Protein AF-A0A960R9G8-F1 (afdb_monomer)

Radius of gyration: 26.68 Å; Cα contacts (8 Å, |Δi|>4): 76; chains: 1; bounding box: 67×28×66 Å

Secondary structure (DSSP, 8-state):
-HHHHHHHHHHHHHHHHTT-------PPPEEEEEE----SSSS-TT---HHHHHHHHHHHHTTSTTEEEEEE-SSS-S-GGGGTTPPP-

Mean predicted aligned error: 12.59 Å

Structure (mmCIF, N/CA/C/O backbone):
data_AF-A0A960R9G8-F1
#
_entry.id   AF-A0A960R9G8-F1
#
loop_
_atom_site.group_PDB
_atom_site.id
_atom_site.type_symbol
_atom_site.label_atom_id
_atom_site.label_alt_id
_atom_site.label_comp_id
_atom_site.label_asym_id
_atom_site.label_entity_id
_atom_site.label_seq_id
_atom_site.pdbx_PDB_ins_code
_atom_site.Cartn_x
_atom_site.Cartn_y
_atom_site.Cartn_z
_atom_site.occupancy
_atom_site.B_iso_or_equiv
_atom_site.auth_seq_id
_atom_site.auth_comp_id
_atom_site.auth_asym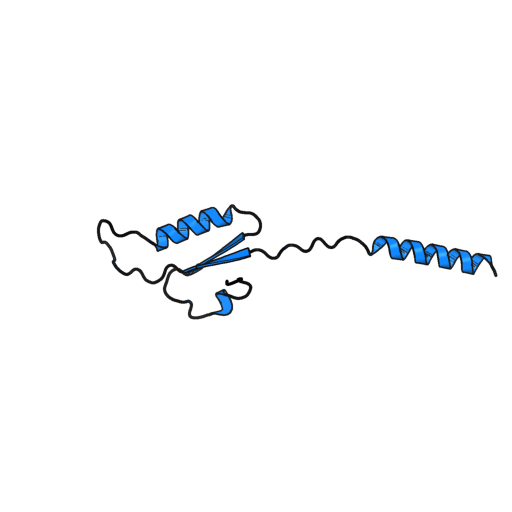_id
_atom_site.auth_atom_id
_atom_site.pdbx_PDB_model_num
ATOM 1 N N . MET A 1 1 ? -45.083 -15.412 50.599 1.00 52.41 1 MET A N 1
ATOM 2 C CA . MET A 1 1 ? -44.989 -15.381 49.117 1.00 52.41 1 MET A CA 1
ATOM 3 C C . MET A 1 1 ? -44.563 -14.024 48.527 1.00 52.41 1 MET A C 1
ATOM 5 O O . MET A 1 1 ? -44.094 -14.012 47.402 1.00 52.41 1 MET A O 1
ATOM 9 N N . ILE A 1 2 ? -44.624 -12.897 49.258 1.00 55.53 2 ILE A N 1
ATOM 10 C CA . ILE A 1 2 ? -44.249 -11.553 48.744 1.00 55.53 2 ILE A CA 1
ATOM 11 C C . ILE A 1 2 ? -42.718 -11.295 48.731 1.00 55.53 2 ILE A C 1
ATOM 13 O O . ILE A 1 2 ? -42.229 -10.494 47.939 1.00 55.53 2 ILE A O 1
ATOM 17 N N . SER A 1 3 ? -41.944 -12.001 49.568 1.00 57.69 3 SER A N 1
ATOM 18 C CA . SER A 1 3 ? -40.482 -11.813 49.697 1.00 57.69 3 SER A CA 1
ATOM 19 C C . SER A 1 3 ? -39.681 -12.377 48.508 1.00 57.69 3 SER A C 1
ATOM 21 O O . SER A 1 3 ? -38.703 -11.779 48.069 1.00 57.69 3 SER A O 1
ATOM 23 N N . PHE A 1 4 ? -40.149 -13.480 47.912 1.00 56.03 4 PHE A N 1
ATOM 24 C CA . PHE A 1 4 ? -39.466 -14.150 46.798 1.00 56.03 4 PHE A CA 1
ATOM 25 C C . PHE A 1 4 ? -39.516 -13.325 45.499 1.00 56.03 4 PHE A C 1
ATOM 27 O O . PHE A 1 4 ? -38.527 -13.224 44.781 1.00 56.03 4 PHE A O 1
ATOM 34 N N . VAL A 1 5 ? -40.641 -12.643 45.251 1.00 56.75 5 VAL A N 1
ATOM 35 C CA . VAL A 1 5 ? -40.838 -11.770 44.079 1.00 56.75 5 VAL A CA 1
ATOM 36 C C . VAL A 1 5 ? -39.955 -10.516 44.153 1.00 56.75 5 VAL A C 1
ATOM 38 O O . VAL A 1 5 ? -39.425 -10.065 43.142 1.00 56.75 5 VAL A O 1
ATOM 41 N N . ARG A 1 6 ? -39.729 -9.977 45.360 1.00 56.03 6 ARG A N 1
ATOM 42 C CA . ARG A 1 6 ? -38.829 -8.831 45.581 1.00 56.03 6 ARG A CA 1
ATOM 43 C C . ARG A 1 6 ? -37.356 -9.204 45.407 1.00 56.03 6 ARG A C 1
ATOM 45 O O . ARG A 1 6 ? -36.598 -8.410 44.860 1.00 56.03 6 ARG A O 1
ATOM 52 N N . PHE A 1 7 ? -36.967 -10.409 45.822 1.00 56.44 7 PHE A N 1
ATOM 53 C CA . PHE A 1 7 ? -35.594 -10.895 45.679 1.00 56.44 7 PHE A CA 1
ATOM 54 C C . PHE A 1 7 ? -35.224 -11.171 44.211 1.00 56.44 7 PHE A C 1
ATOM 56 O O . PHE A 1 7 ? -34.135 -10.799 43.777 1.00 56.44 7 PHE A O 1
ATOM 63 N N . LEU A 1 8 ? -36.153 -11.723 43.414 1.00 59.47 8 LEU A N 1
ATOM 64 C CA . LEU A 1 8 ? -35.944 -11.919 41.972 1.00 59.47 8 LEU A CA 1
ATOM 65 C C . LEU A 1 8 ? -35.843 -10.599 41.187 1.00 59.47 8 LEU A C 1
ATOM 67 O O . LEU A 1 8 ? -34.995 -10.493 40.30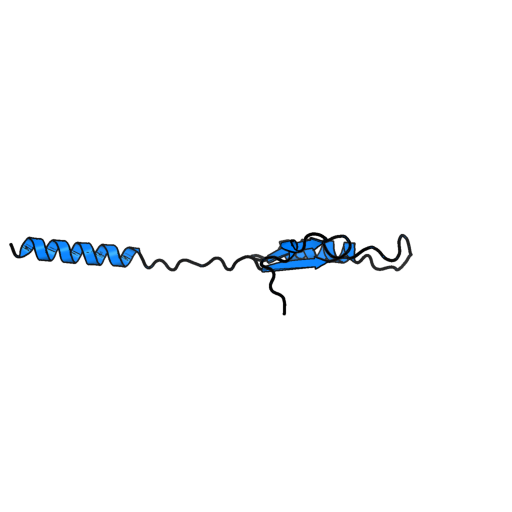6 1.00 59.47 8 LEU A O 1
ATOM 71 N N . CYS A 1 9 ? -36.645 -9.581 41.525 1.00 55.66 9 CYS A N 1
ATOM 72 C CA . CYS A 1 9 ? -36.592 -8.275 40.852 1.00 55.66 9 CYS A CA 1
ATOM 73 C C . CYS A 1 9 ? -35.258 -7.534 41.066 1.00 55.66 9 CYS A C 1
ATOM 75 O O . CYS A 1 9 ? -34.758 -6.875 40.154 1.00 55.66 9 CYS A O 1
ATOM 77 N N . CYS A 1 10 ? -34.657 -7.639 42.255 1.00 54.03 10 CYS A N 1
ATOM 78 C CA . CYS A 1 10 ? -33.362 -7.010 42.532 1.00 54.03 10 CYS A CA 1
ATOM 79 C C . CYS A 1 10 ? -32.207 -7.717 41.804 1.00 54.03 10 CYS A C 1
ATOM 81 O O . CYS A 1 10 ? -31.268 -7.058 41.358 1.00 54.03 10 CYS A O 1
ATOM 83 N N . LEU A 1 11 ? -32.298 -9.040 41.627 1.00 56.03 11 LEU A N 1
ATOM 84 C CA . LEU A 1 11 ? -31.299 -9.821 40.895 1.00 56.03 11 LEU A CA 1
ATOM 85 C C . LEU A 1 11 ? -31.308 -9.498 39.390 1.00 56.03 11 LEU A C 1
ATOM 87 O O . LEU A 1 11 ? -30.247 -9.411 38.777 1.00 56.03 11 LEU A O 1
ATOM 91 N N . SER A 1 12 ? -32.481 -9.228 38.804 1.00 56.81 12 SER A N 1
ATOM 92 C CA . SER A 1 12 ? -32.593 -8.830 37.393 1.00 56.81 12 SER A CA 1
ATOM 93 C C . SER A 1 12 ? -32.061 -7.422 37.094 1.00 56.81 12 SER A C 1
ATOM 95 O O . SER A 1 12 ? -31.610 -7.170 35.982 1.00 56.81 12 SER A O 1
ATOM 97 N N . ILE A 1 13 ? -32.070 -6.504 38.067 1.00 57.81 13 ILE A N 1
ATOM 98 C CA . ILE A 1 13 ? -31.539 -5.139 37.878 1.00 57.81 13 ILE A CA 1
ATOM 99 C C . ILE A 1 13 ? -30.001 -5.140 37.903 1.00 57.81 13 ILE A C 1
ATOM 101 O O . 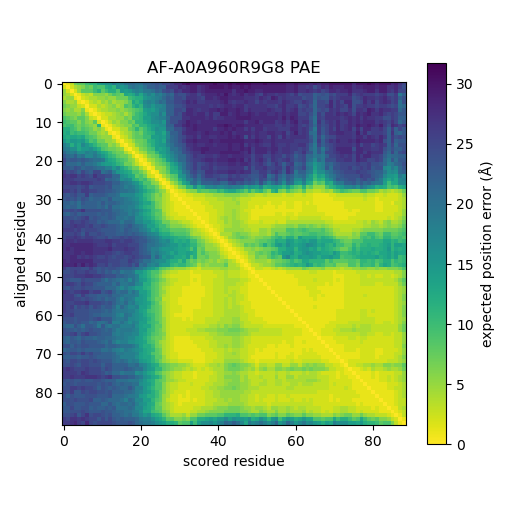ILE A 1 13 ? -29.375 -4.409 37.140 1.00 57.81 13 ILE A O 1
ATOM 105 N N . LEU A 1 14 ? -29.386 -6.003 38.717 1.00 55.69 14 LEU A N 1
ATOM 106 C CA . LEU A 1 14 ? -27.926 -6.134 38.806 1.00 55.69 14 LEU A CA 1
ATOM 107 C C . LEU A 1 14 ? -27.295 -6.765 37.553 1.00 55.69 14 LEU A C 1
ATOM 109 O O . LEU A 1 14 ? -26.177 -6.406 37.196 1.00 55.69 14 LEU A O 1
ATOM 113 N N . ILE A 1 15 ? -28.015 -7.648 36.854 1.00 57.06 15 ILE A N 1
ATOM 114 C CA . ILE A 1 15 ? -27.549 -8.266 35.597 1.00 57.06 15 ILE A CA 1
ATOM 115 C C . ILE A 1 15 ? -27.570 -7.261 34.429 1.00 57.06 15 ILE A C 1
ATOM 117 O O . ILE A 1 15 ? -26.748 -7.352 33.523 1.00 57.06 15 ILE A O 1
ATOM 121 N N . SER A 1 16 ? -28.452 -6.259 34.461 1.00 55.44 16 SER A N 1
ATOM 122 C CA . SER A 1 16 ? -28.554 -5.258 33.388 1.00 55.44 16 SER A CA 1
ATOM 123 C C . SER A 1 16 ? -27.458 -4.185 33.430 1.00 55.44 16 SER A C 1
ATOM 125 O O . SER A 1 16 ? -27.197 -3.546 32.416 1.00 55.44 16 SER A O 1
ATOM 127 N N . ILE A 1 17 ? -26.795 -3.978 34.575 1.00 55.88 17 ILE A N 1
ATOM 128 C CA . ILE A 1 17 ? -25.757 -2.940 34.733 1.00 55.88 17 ILE A CA 1
ATOM 129 C C . ILE A 1 17 ? -24.389 -3.418 34.214 1.00 55.88 17 ILE A C 1
ATOM 131 O O . ILE A 1 17 ? -23.555 -2.600 33.833 1.00 55.88 17 ILE A O 1
ATOM 135 N N . THR A 1 18 ? -24.152 -4.729 34.125 1.00 54.12 18 THR A N 1
ATOM 136 C CA . THR A 1 18 ? -22.865 -5.281 33.666 1.00 54.12 18 THR A CA 1
ATOM 137 C C . THR A 1 18 ? -22.730 -5.382 32.145 1.00 54.12 18 THR A C 1
ATOM 139 O O . THR A 1 18 ? -21.628 -5.641 31.666 1.00 54.12 18 THR A O 1
ATOM 142 N N . PHE A 1 19 ? -23.798 -5.159 31.368 1.00 54.41 19 PHE A N 1
ATOM 143 C CA . PHE A 1 19 ? -23.766 -5.337 29.908 1.00 54.41 19 PHE A CA 1
ATOM 144 C C . PHE A 1 19 ? -23.538 -4.046 29.101 1.00 54.41 19 PHE A C 1
ATOM 146 O O . PHE A 1 19 ? -23.358 -4.105 27.889 1.00 54.41 19 PHE A O 1
ATOM 153 N N . THR A 1 20 ? -23.472 -2.881 29.750 1.00 54.53 20 THR A N 1
ATOM 154 C CA . THR A 1 20 ? -23.175 -1.604 29.075 1.00 54.53 20 THR A CA 1
ATOM 155 C C . THR A 1 20 ? -21.722 -1.196 29.310 1.00 54.53 20 THR A C 1
ATOM 157 O O . THR A 1 20 ? -21.432 -0.097 29.776 1.00 54.53 20 THR A O 1
ATOM 160 N N . ALA A 1 21 ? -20.777 -2.088 29.014 1.00 59.22 21 ALA A N 1
ATOM 161 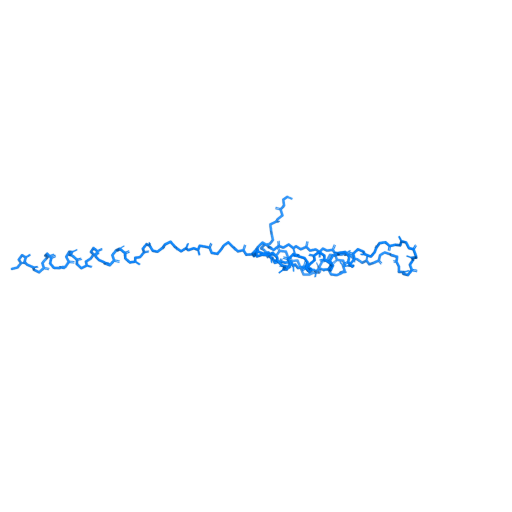C CA . ALA A 1 21 ? -19.417 -1.635 28.750 1.00 59.22 21 ALA A CA 1
ATOM 162 C C . ALA A 1 21 ? -19.428 -0.966 27.364 1.00 59.22 21 ALA A C 1
ATOM 164 O O . ALA A 1 21 ? -19.924 -1.584 26.415 1.00 59.22 21 ALA A O 1
ATOM 165 N N . PRO A 1 22 ? -18.919 0.268 27.197 1.00 56.84 22 PRO A N 1
ATOM 166 C CA . PRO A 1 22 ? -18.663 0.782 25.865 1.00 56.84 22 PRO A CA 1
ATOM 167 C C . PRO A 1 22 ? -17.620 -0.142 25.239 1.00 56.84 22 PRO A C 1
ATOM 169 O O . PRO A 1 22 ? -16.453 -0.147 25.628 1.00 56.84 22 PRO A O 1
ATOM 172 N N . PHE A 1 23 ? -18.065 -0.976 24.302 1.00 58.56 23 PHE A N 1
ATOM 173 C CA . PHE A 1 23 ? -17.175 -1.672 23.392 1.00 58.56 23 PHE A CA 1
ATOM 174 C C . PHE A 1 23 ? -16.426 -0.562 22.656 1.00 58.56 23 PHE A C 1
ATOM 176 O O . PHE A 1 23 ? -16.993 0.107 21.791 1.00 58.56 23 PHE A O 1
ATOM 183 N N . SER A 1 24 ? -15.189 -0.293 23.069 1.00 53.38 24 SER A N 1
ATOM 184 C CA . SER A 1 24 ? -14.281 0.537 22.295 1.00 53.38 24 SER A CA 1
ATOM 185 C C . SER A 1 24 ? -14.138 -0.182 20.963 1.00 53.38 24 SER A C 1
ATOM 187 O O . SER A 1 24 ? -13.460 -1.206 20.887 1.00 53.38 24 SER A O 1
ATOM 189 N N . ARG A 1 25 ? -14.860 0.274 19.933 1.00 54.44 25 ARG A N 1
ATOM 190 C CA . ARG A 1 25 ? -14.598 -0.175 18.569 1.00 54.44 25 ARG A CA 1
ATOM 191 C C . ARG A 1 25 ? -13.177 0.284 18.306 1.00 54.44 25 ARG A C 1
ATOM 193 O O . ARG A 1 25 ? -12.941 1.486 18.257 1.00 54.44 25 ARG A O 1
ATOM 200 N N . ALA A 1 26 ? -12.241 -0.657 18.238 1.00 57.19 26 ALA A N 1
ATOM 201 C CA . ALA A 1 26 ? -10.995 -0.396 17.546 1.00 57.19 26 ALA A CA 1
ATOM 202 C C . ALA A 1 26 ? -11.408 0.201 16.195 1.00 57.19 26 ALA A C 1
ATOM 204 O O . ALA A 1 26 ? -12.178 -0.426 15.463 1.00 57.19 26 ALA A O 1
ATOM 205 N N . GLU A 1 27 ? -11.047 1.456 15.938 1.00 62.22 27 GLU A N 1
ATOM 206 C CA . GLU A 1 27 ? -11.110 1.956 14.573 1.00 62.22 27 GLU A CA 1
ATOM 207 C C . GLU A 1 27 ? -10.174 1.036 13.793 1.00 62.22 27 GLU A C 1
ATOM 209 O O . GLU A 1 27 ? -8.992 0.931 14.126 1.00 62.22 27 GLU A O 1
ATOM 214 N N . ASP A 1 28 ? -10.726 0.282 12.840 1.00 73.69 28 ASP A N 1
ATOM 215 C CA . ASP A 1 28 ? -9.923 -0.583 11.984 1.00 73.69 28 ASP A CA 1
ATOM 216 C C . ASP A 1 28 ? -8.767 0.254 11.414 1.00 73.69 28 ASP A C 1
ATOM 218 O O . ASP A 1 28 ? -8.971 1.407 10.999 1.00 73.69 28 ASP A O 1
ATOM 222 N N . SER A 1 29 ? -7.551 -0.303 11.449 1.00 83.94 29 SER A N 1
ATOM 223 C CA . SER A 1 29 ? -6.346 0.368 10.962 1.00 83.94 29 SER A CA 1
ATOM 224 C C . SER A 1 29 ? -6.607 0.992 9.593 1.00 83.94 29 SER A C 1
ATOM 226 O O . SER A 1 29 ? -7.207 0.398 8.693 1.00 83.94 29 SER A O 1
ATOM 228 N N . ARG A 1 30 ? -6.165 2.234 9.406 1.00 91.56 30 ARG A N 1
ATOM 229 C CA . ARG A 1 30 ? -6.285 2.921 8.125 1.00 91.56 30 ARG A CA 1
ATOM 230 C C . ARG A 1 30 ? -5.249 2.352 7.171 1.00 91.56 30 ARG A C 1
ATOM 232 O O . ARG A 1 30 ? -4.067 2.687 7.233 1.00 91.56 30 ARG A O 1
ATOM 239 N N . LYS A 1 31 ? -5.725 1.481 6.286 1.00 93.88 31 LYS A N 1
ATOM 240 C CA . LYS A 1 31 ? -4.935 0.878 5.219 1.00 93.88 31 LYS A CA 1
ATOM 241 C C . LYS A 1 31 ? -4.586 1.915 4.151 1.00 93.88 31 LYS A C 1
ATOM 243 O O . LYS A 1 31 ? -5.478 2.530 3.568 1.00 93.88 31 LYS A O 1
ATOM 248 N N . ILE A 1 32 ? -3.293 2.101 3.892 1.00 94.50 32 ILE A N 1
ATOM 249 C CA . ILE A 1 32 ? -2.762 3.013 2.867 1.00 94.50 32 ILE A CA 1
ATOM 250 C C . ILE A 1 32 ? -1.946 2.189 1.874 1.00 94.50 32 ILE A C 1
ATOM 252 O O . ILE A 1 32 ? -0.933 1.609 2.254 1.00 94.50 32 ILE A O 1
ATOM 256 N N . ILE A 1 33 ? -2.352 2.151 0.604 1.00 95.69 33 ILE A N 1
ATOM 257 C CA . ILE A 1 33 ? -1.588 1.463 -0.445 1.00 95.69 33 ILE A CA 1
ATOM 258 C C . ILE A 1 33 ? -0.679 2.460 -1.168 1.00 95.69 33 ILE A C 1
ATOM 260 O O . ILE A 1 33 ? -1.136 3.481 -1.677 1.00 95.69 33 ILE A O 1
ATOM 264 N N . LEU A 1 34 ? 0.611 2.139 -1.236 1.00 95.94 34 LEU A N 1
ATOM 265 C CA . LEU A 1 34 ? 1.622 2.837 -2.023 1.00 95.94 34 LEU A CA 1
ATOM 266 C C . LEU A 1 34 ? 1.953 1.975 -3.246 1.00 95.94 34 LEU A C 1
ATOM 268 O O . LEU A 1 34 ? 2.447 0.863 -3.077 1.00 95.94 34 LEU A O 1
ATOM 272 N N . ILE A 1 35 ? 1.700 2.467 -4.460 1.00 95.38 35 ILE A N 1
ATOM 273 C CA . ILE A 1 35 ? 2.010 1.752 -5.709 1.00 95.38 35 ILE A CA 1
ATOM 274 C C . ILE A 1 35 ? 3.192 2.442 -6.377 1.00 95.38 35 ILE A C 1
ATOM 276 O O . ILE A 1 35 ? 3.057 3.579 -6.817 1.00 95.38 35 ILE A O 1
ATOM 280 N N . ALA A 1 36 ? 4.340 1.768 -6.436 1.00 93.94 36 ALA A N 1
ATOM 281 C CA . ALA A 1 36 ? 5.563 2.316 -7.012 1.00 93.94 36 ALA A CA 1
ATOM 282 C C . ALA A 1 36 ? 5.564 2.280 -8.555 1.00 93.94 36 ALA A C 1
ATOM 284 O O . ALA A 1 36 ? 6.129 3.166 -9.189 1.00 93.94 36 ALA A O 1
ATOM 285 N N . GLY A 1 37 ? 4.907 1.302 -9.179 1.00 90.81 37 GLY A N 1
ATOM 286 C CA . GLY A 1 37 ? 5.015 1.099 -10.625 1.00 90.81 37 GLY A CA 1
ATOM 287 C C . GLY A 1 37 ? 6.366 0.505 -11.030 1.00 90.81 37 GLY A C 1
ATOM 288 O O . GLY A 1 37 ? 7.307 0.425 -10.239 1.00 90.81 37 GLY A O 1
ATOM 289 N N . GLU A 1 38 ? 6.471 0.064 -12.281 1.00 88.69 38 GLU A N 1
ATOM 290 C CA . GLU A 1 38 ? 7.755 -0.352 -12.839 1.00 88.69 38 GLU A CA 1
ATOM 291 C C . GLU A 1 38 ? 8.728 0.836 -12.974 1.00 88.69 38 GLU A C 1
ATOM 293 O O . GLU A 1 38 ? 8.349 1.962 -13.322 1.00 88.69 38 GLU A O 1
ATOM 298 N N . VAL A 1 39 ? 10.013 0.586 -12.703 1.00 84.06 39 VAL A N 1
ATOM 299 C CA . VAL A 1 39 ? 11.071 1.583 -12.900 1.00 84.06 39 VAL A CA 1
ATOM 300 C C . VAL A 1 39 ? 11.185 1.887 -14.391 1.00 84.06 39 VAL A C 1
ATOM 302 O O . VAL A 1 39 ? 11.552 1.023 -15.181 1.00 84.06 39 VAL A O 1
ATOM 305 N N . LYS A 1 40 ? 10.902 3.136 -14.772 1.00 78.62 40 LYS A N 1
ATOM 306 C CA . LYS A 1 40 ? 10.959 3.565 -16.176 1.00 78.62 40 LYS A CA 1
ATOM 307 C C . LYS A 1 40 ? 12.376 3.672 -16.730 1.00 78.62 40 LYS A C 1
ATOM 309 O O . LYS A 1 40 ? 12.599 3.341 -17.886 1.00 78.62 40 LYS A O 1
ATOM 314 N N . GLU A 1 41 ? 13.311 4.175 -15.931 1.00 81.56 41 GLU A N 1
ATOM 315 C CA . GLU A 1 41 ? 14.684 4.457 -16.354 1.00 81.56 41 GLU A CA 1
ATOM 316 C C . GLU A 1 41 ? 15.651 3.865 -15.328 1.00 81.56 41 GLU A C 1
ATOM 318 O O . GLU A 1 41 ? 15.711 4.317 -14.183 1.00 81.56 41 GLU A O 1
ATOM 323 N N . VAL A 1 42 ? 16.405 2.844 -15.733 1.00 79.06 42 VAL A N 1
ATOM 324 C CA . VAL A 1 42 ? 17.391 2.170 -14.878 1.00 79.06 42 VAL A CA 1
ATOM 325 C C . VAL A 1 42 ? 18.751 2.858 -15.042 1.00 79.06 42 VAL A C 1
ATOM 327 O O . VAL A 1 42 ? 19.156 3.181 -16.156 1.00 79.06 42 VAL A O 1
ATOM 330 N N . ASP A 1 43 ? 19.450 3.106 -13.932 1.00 75.94 43 ASP A N 1
ATOM 331 C CA . ASP A 1 43 ? 20.839 3.598 -13.892 1.00 75.94 43 ASP A CA 1
ATOM 332 C C . ASP A 1 43 ? 21.112 4.966 -14.550 1.00 75.94 43 ASP A C 1
ATOM 334 O O . ASP A 1 43 ? 22.239 5.280 -14.947 1.00 75.94 43 ASP A O 1
ATOM 338 N N . ARG A 1 44 ? 20.101 5.841 -14.619 1.00 79.56 44 ARG A N 1
ATOM 339 C CA . ARG A 1 44 ? 20.269 7.208 -15.130 1.00 79.56 44 ARG A CA 1
ATOM 340 C C . ARG A 1 44 ? 20.531 8.212 -14.005 1.00 79.56 44 ARG A C 1
ATOM 342 O O . ARG A 1 44 ? 19.690 8.442 -13.137 1.00 79.56 44 ARG A O 1
ATOM 349 N N . VAL A 1 45 ? 21.681 8.885 -14.069 1.00 75.88 45 VAL A N 1
ATOM 350 C CA . VAL A 1 45 ? 22.050 9.962 -13.134 1.00 75.88 45 VAL A CA 1
ATOM 351 C C . VAL A 1 45 ? 20.973 11.052 -13.115 1.00 75.88 45 VAL A C 1
ATOM 353 O O . VAL A 1 45 ? 20.573 11.564 -14.162 1.00 75.88 45 VAL A O 1
ATOM 356 N N . GLY A 1 46 ? 20.517 11.411 -11.913 1.00 72.75 46 GLY A N 1
ATOM 357 C CA . GLY A 1 46 ? 19.474 12.417 -11.697 1.00 72.75 46 GLY A CA 1
ATOM 358 C C . GLY A 1 46 ? 18.038 11.894 -11.807 1.00 72.75 46 GLY A C 1
ATOM 359 O O . GLY A 1 46 ? 17.112 12.688 -11.662 1.00 72.75 46 GLY A O 1
ATOM 360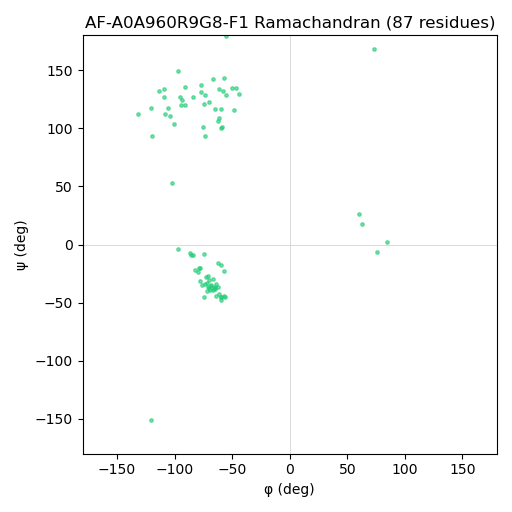 N N . HIS A 1 47 ? 17.824 10.594 -12.044 1.00 78.38 47 HIS A N 1
ATOM 361 C CA . HIS A 1 47 ? 16.485 10.011 -11.978 1.00 78.38 47 HIS A CA 1
ATOM 362 C C . HIS A 1 47 ? 16.058 9.793 -10.519 1.00 78.38 47 HIS A C 1
ATOM 364 O O . HIS A 1 47 ? 16.816 9.251 -9.713 1.00 78.38 47 HIS A O 1
ATOM 370 N N . HIS A 1 48 ? 14.851 10.243 -10.170 1.00 77.88 48 HIS A N 1
ATOM 371 C CA . HIS A 1 48 ? 14.294 10.041 -8.836 1.00 77.88 48 HIS A CA 1
ATOM 372 C C . HIS A 1 48 ? 13.840 8.588 -8.680 1.00 77.88 48 HIS A C 1
ATOM 374 O O . HIS A 1 48 ? 12.965 8.130 -9.411 1.00 77.88 48 HIS A O 1
ATOM 380 N N . ASP A 1 49 ? 14.410 7.885 -7.703 1.00 86.69 49 ASP A N 1
ATOM 381 C CA . ASP A 1 49 ? 13.969 6.544 -7.322 1.00 86.69 49 ASP A CA 1
ATOM 382 C C . ASP A 1 49 ? 12.632 6.624 -6.568 1.00 86.69 49 ASP A C 1
ATOM 384 O O . ASP A 1 49 ? 12.577 6.843 -5.353 1.00 86.69 49 ASP A O 1
ATOM 388 N N . TYR A 1 50 ? 11.534 6.486 -7.313 1.00 90.69 50 TYR A N 1
ATOM 389 C CA . TYR A 1 50 ? 10.187 6.541 -6.754 1.00 90.69 50 TYR A CA 1
ATOM 390 C C . TYR A 1 50 ? 9.904 5.369 -5.802 1.00 90.69 50 TYR A C 1
ATOM 392 O O . TYR A 1 50 ? 9.315 5.583 -4.743 1.00 90.69 50 TYR A O 1
ATOM 400 N N . LEU A 1 51 ? 10.410 4.163 -6.098 1.00 92.31 51 LEU A N 1
ATOM 401 C CA . LEU A 1 51 ? 10.313 3.010 -5.196 1.00 92.31 51 LEU A CA 1
ATOM 402 C C . LEU A 1 51 ? 11.038 3.290 -3.874 1.00 92.31 51 LEU A C 1
ATOM 404 O O . LEU A 1 51 ? 10.503 3.004 -2.801 1.00 92.31 51 LEU A O 1
ATOM 408 N N . GLY A 1 52 ? 12.222 3.901 -3.937 1.00 92.50 52 GLY A N 1
ATOM 409 C CA . GLY A 1 52 ? 12.945 4.397 -2.766 1.00 92.50 52 GLY A CA 1
ATOM 410 C C . GLY A 1 52 ? 12.111 5.381 -1.938 1.00 92.50 52 GLY A C 1
ATOM 411 O O . GLY A 1 52 ? 12.001 5.229 -0.718 1.00 92.50 52 GLY A O 1
ATOM 412 N N . GLY A 1 53 ? 11.443 6.333 -2.597 1.00 93.38 53 GLY A N 1
ATOM 413 C CA . GLY A 1 53 ? 10.495 7.252 -1.959 1.00 93.38 53 GLY A CA 1
ATOM 414 C C . GLY A 1 53 ? 9.319 6.538 -1.279 1.00 93.38 53 GLY A C 1
ATOM 415 O O . GLY A 1 53 ? 9.004 6.828 -0.122 1.00 93.38 53 GLY A O 1
ATOM 416 N N . CYS A 1 54 ? 8.704 5.557 -1.944 1.00 96.75 54 CYS A N 1
ATOM 417 C CA . CYS A 1 54 ? 7.619 4.752 -1.378 1.00 96.75 54 CYS A CA 1
ATOM 418 C C . CYS A 1 54 ? 8.079 3.902 -0.183 1.00 96.75 54 CYS A C 1
ATOM 420 O O . CYS A 1 54 ? 7.348 3.792 0.801 1.00 96.75 54 CYS A O 1
ATOM 422 N N . ARG A 1 55 ? 9.295 3.340 -0.215 1.00 96.69 55 ARG A N 1
ATOM 423 C CA . ARG A 1 55 ? 9.887 2.602 0.918 1.00 96.69 55 ARG A CA 1
ATOM 424 C C . ARG A 1 55 ? 10.125 3.506 2.123 1.00 96.69 55 ARG A C 1
ATOM 426 O O . ARG A 1 55 ? 9.774 3.127 3.241 1.00 96.69 55 ARG A O 1
ATOM 433 N N . LEU A 1 56 ? 10.660 4.708 1.898 1.00 97.50 56 LEU A N 1
ATOM 434 C CA . LEU A 1 56 ? 10.813 5.712 2.951 1.00 97.50 56 LEU A CA 1
ATOM 435 C C . LEU A 1 56 ? 9.450 6.085 3.550 1.00 97.50 56 LEU A C 1
ATOM 437 O O . LEU A 1 56 ? 9.289 6.060 4.768 1.00 97.50 56 LEU A O 1
ATOM 441 N N . MET A 1 57 ? 8.452 6.358 2.707 1.00 97.62 57 MET A N 1
ATOM 442 C CA . MET A 1 57 ? 7.094 6.668 3.156 1.00 97.62 57 MET A CA 1
ATOM 443 C C . MET A 1 57 ? 6.480 5.517 3.962 1.00 97.62 57 MET A C 1
ATOM 445 O O . MET A 1 57 ? 5.944 5.754 5.039 1.00 97.62 57 MET A O 1
ATOM 449 N N . GLN A 1 58 ? 6.609 4.265 3.508 1.00 97.81 58 GLN A N 1
ATOM 450 C CA . GLN A 1 58 ? 6.143 3.099 4.262 1.00 97.81 58 GLN A CA 1
ATOM 451 C C . GLN A 1 58 ? 6.793 3.040 5.654 1.00 97.81 58 GLN A C 1
ATOM 453 O O . GLN A 1 58 ? 6.102 2.797 6.643 1.00 97.81 58 GLN A O 1
ATOM 458 N N . ALA A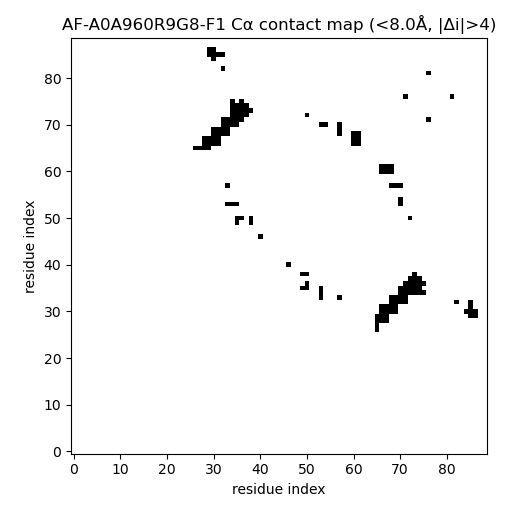 1 59 ? 8.106 3.269 5.747 1.00 98.06 59 ALA A N 1
ATOM 459 C CA . ALA A 1 59 ? 8.832 3.243 7.015 1.00 98.06 59 ALA A CA 1
ATOM 460 C C . ALA A 1 59 ? 8.380 4.349 7.984 1.00 98.06 59 ALA A C 1
ATOM 462 O O . ALA A 1 59 ? 8.358 4.130 9.195 1.00 98.06 59 ALA A O 1
ATOM 463 N N . LEU A 1 60 ? 7.999 5.519 7.465 1.00 97.81 60 LEU A N 1
ATOM 464 C CA . LEU A 1 60 ? 7.440 6.617 8.256 1.00 97.81 60 LEU A CA 1
ATOM 465 C C . LEU A 1 60 ? 5.992 6.327 8.681 1.00 97.81 60 LEU A C 1
ATOM 467 O O . LEU A 1 60 ? 5.653 6.487 9.850 1.00 97.81 60 LEU A O 1
ATOM 471 N N . LEU A 1 61 ? 5.149 5.831 7.772 1.00 96.50 61 LEU A N 1
ATOM 472 C CA . LEU A 1 61 ? 3.751 5.492 8.064 1.00 96.50 61 LEU A CA 1
ATOM 473 C C . LEU A 1 61 ? 3.630 4.378 9.111 1.00 96.50 61 LEU A C 1
ATOM 475 O O . LEU A 1 61 ? 2.770 4.464 9.980 1.00 96.50 61 LEU A O 1
ATOM 479 N N . LYS A 1 62 ? 4.538 3.391 9.104 1.00 96.31 62 LYS A N 1
ATOM 480 C CA . LYS A 1 62 ? 4.613 2.332 10.131 1.00 96.31 62 LYS A CA 1
ATOM 481 C C . LYS A 1 62 ? 4.847 2.861 11.553 1.00 96.31 62 LYS A C 1
ATOM 483 O O . LYS A 1 62 ? 4.626 2.125 12.506 1.00 96.31 62 LYS A O 1
ATOM 488 N N . GLN A 1 63 ? 5.312 4.103 11.708 1.00 96.75 63 GLN A N 1
ATOM 489 C CA . GLN A 1 63 ? 5.502 4.747 13.016 1.00 96.75 63 GLN A CA 1
ATOM 490 C C . GLN A 1 63 ? 4.229 5.444 13.519 1.00 96.75 63 GLN A C 1
ATOM 492 O O . GLN A 1 63 ? 4.199 5.923 14.651 1.00 96.75 63 GLN A O 1
ATOM 497 N N . THR A 1 64 ? 3.181 5.517 12.696 1.00 94.31 64 THR A N 1
ATOM 498 C CA . THR A 1 64 ? 1.902 6.128 13.060 1.00 94.31 64 THR A CA 1
ATOM 499 C C . THR A 1 64 ? 0.960 5.052 13.591 1.00 94.31 64 THR A C 1
ATOM 501 O O . THR A 1 64 ? 0.708 4.057 12.914 1.00 94.31 64 THR A O 1
ATOM 504 N N . SER A 1 65 ? 0.437 5.247 14.805 1.00 93.69 65 SER A N 1
ATOM 505 C CA . SER A 1 65 ? -0.576 4.352 15.377 1.00 93.69 65 SER A CA 1
ATOM 506 C C . SER A 1 65 ? -1.794 4.266 14.456 1.00 93.69 65 SER A C 1
ATOM 508 O O . SER A 1 65 ? -2.177 5.262 13.849 1.00 93.69 65 SER A O 1
ATOM 510 N N . GLU A 1 66 ? -2.398 3.079 14.370 1.00 91.56 66 GLU A N 1
ATOM 511 C CA . GLU A 1 66 ? -3.625 2.825 13.595 1.00 91.56 66 GLU A CA 1
ATOM 512 C C . GLU A 1 66 ? -3.487 3.060 12.078 1.00 91.56 66 GLU A C 1
ATOM 514 O O . GLU A 1 66 ? -4.491 3.165 11.379 1.00 91.56 66 GLU A O 1
ATOM 519 N N . VAL A 1 67 ? -2.265 3.102 11.537 1.00 93.38 67 VAL A N 1
ATOM 520 C CA . VAL A 1 67 ? -2.010 3.160 10.090 1.00 93.38 67 VAL A CA 1
ATOM 521 C C . VAL A 1 67 ? -1.340 1.873 9.629 1.00 93.38 67 VAL A C 1
ATOM 523 O O . VAL A 1 67 ? -0.355 1.419 10.206 1.00 93.38 67 VAL A O 1
ATOM 526 N N . GLU A 1 68 ? -1.854 1.303 8.544 1.00 94.31 68 GLU A N 1
ATOM 527 C CA . GLU A 1 68 ? -1.333 0.079 7.942 1.00 94.31 68 GLU A CA 1
ATOM 528 C C . GLU A 1 68 ? -0.890 0.345 6.496 1.00 94.31 68 GLU A C 1
ATOM 530 O O . GLU A 1 68 ? -1.701 0.304 5.568 1.00 94.31 68 GLU A O 1
ATOM 535 N N . PRO A 1 69 ? 0.395 0.664 6.265 1.00 95.62 69 PRO A N 1
ATOM 536 C CA . PRO A 1 69 ? 0.884 0.926 4.923 1.00 95.62 69 PRO A CA 1
ATOM 537 C C . PRO A 1 69 ? 1.251 -0.374 4.190 1.00 95.62 69 PRO A C 1
ATOM 539 O O . PRO A 1 69 ? 2.089 -1.155 4.649 1.00 95.62 69 PRO A O 1
ATOM 542 N N . VAL A 1 70 ? 0.702 -0.554 2.992 1.00 95.88 70 VAL A N 1
ATOM 543 C CA . VAL A 1 70 ? 1.009 -1.651 2.065 1.00 95.88 70 VAL A CA 1
ATOM 544 C C . VAL A 1 70 ? 1.791 -1.090 0.880 1.00 95.88 70 VAL A C 1
ATOM 546 O O . VAL A 1 70 ? 1.428 -0.053 0.334 1.00 95.88 7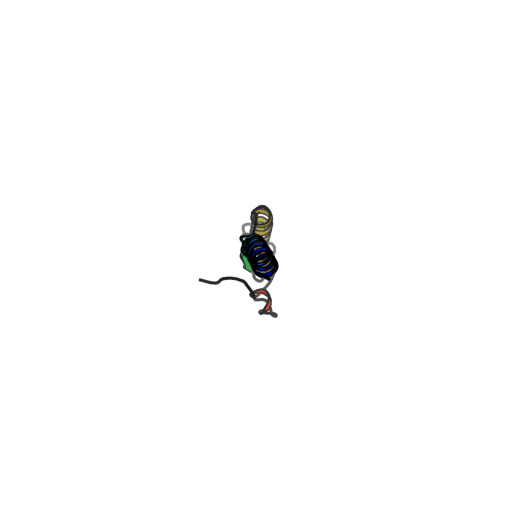0 VAL A O 1
ATOM 549 N N . LEU A 1 71 ? 2.879 -1.755 0.483 1.00 96.50 71 LEU A N 1
ATOM 550 C CA . LEU A 1 71 ? 3.695 -1.359 -0.669 1.00 96.50 71 LEU A CA 1
ATOM 551 C C . LEU A 1 71 ? 3.503 -2.356 -1.812 1.00 96.50 71 LEU A C 1
ATOM 553 O O . LEU A 1 71 ? 3.728 -3.550 -1.630 1.00 96.50 71 LEU A O 1
ATOM 557 N N . VAL A 1 72 ? 3.157 -1.845 -2.989 1.00 96.62 72 VAL A N 1
ATOM 558 C CA . VAL A 1 72 ? 3.187 -2.557 -4.26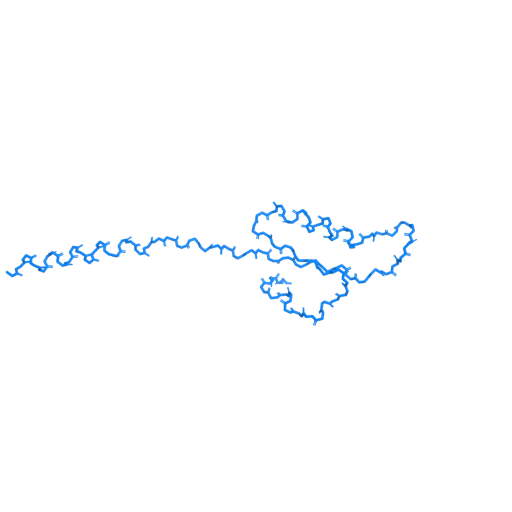7 1.00 96.62 72 VAL A CA 1
ATOM 559 C C . VAL A 1 72 ? 4.407 -2.052 -5.033 1.00 96.62 72 VAL A C 1
ATOM 561 O O . VAL A 1 72 ? 4.465 -0.886 -5.412 1.00 96.62 72 VAL A O 1
ATOM 564 N N . GLU A 1 73 ? 5.421 -2.904 -5.203 1.00 93.81 73 GLU A N 1
ATOM 565 C CA . GLU A 1 73 ? 6.733 -2.480 -5.726 1.00 93.81 73 GLU A CA 1
ATOM 566 C C . GLU A 1 73 ? 6.792 -2.294 -7.246 1.00 93.81 73 GLU A C 1
ATOM 568 O O . GLU A 1 73 ? 7.714 -1.651 -7.734 1.00 93.81 73 GLU A O 1
ATOM 573 N N . LYS A 1 74 ? 5.863 -2.900 -7.986 1.00 89.75 74 LYS A N 1
ATOM 574 C CA . LYS A 1 74 ? 5.843 -2.911 -9.454 1.00 89.75 74 LYS A CA 1
ATOM 575 C C . LYS A 1 74 ? 4.550 -2.270 -9.955 1.00 89.75 74 LYS A C 1
ATOM 577 O O . LYS A 1 74 ? 3.999 -1.399 -9.284 1.00 89.75 74 LYS A O 1
ATOM 582 N N . ASP A 1 75 ? 4.086 -2.701 -11.123 1.00 90.88 75 ASP A N 1
ATOM 583 C CA . ASP A 1 75 ? 2.820 -2.305 -11.728 1.00 90.88 75 ASP A CA 1
ATOM 584 C C . ASP A 1 75 ? 1.608 -2.548 -10.830 1.00 90.88 75 ASP A C 1
ATOM 586 O O . ASP A 1 75 ? 1.696 -3.066 -9.712 1.00 90.88 75 ASP A O 1
ATOM 590 N N . TRP A 1 76 ? 0.451 -2.173 -11.370 1.00 94.00 76 TRP A N 1
ATOM 591 C CA . TRP A 1 76 ? -0.839 -2.475 -10.779 1.00 94.00 76 TRP A CA 1
ATOM 592 C C . TRP A 1 76 ? -0.893 -3.938 -10.304 1.00 94.00 76 TRP A C 1
ATOM 594 O O . TRP A 1 76 ? -0.518 -4.843 -11.059 1.00 94.00 76 TRP A O 1
ATOM 604 N N . PRO A 1 77 ? -1.310 -4.186 -9.052 1.00 93.94 77 PRO A N 1
ATOM 605 C CA . PRO A 1 77 ? -1.310 -5.527 -8.493 1.00 93.94 77 PRO A CA 1
ATOM 606 C C . PRO A 1 77 ? -2.244 -6.428 -9.308 1.00 93.94 77 PRO A C 1
ATOM 608 O O . PRO A 1 77 ? -3.374 -6.057 -9.609 1.00 93.94 77 PRO A O 1
ATOM 611 N N . ALA A 1 78 ? -1.775 -7.629 -9.655 1.00 93.94 78 ALA A N 1
ATOM 612 C CA . ALA A 1 78 ? -2.604 -8.614 -10.357 1.00 93.94 78 ALA A CA 1
ATOM 613 C C . ALA A 1 78 ? -3.764 -9.122 -9.484 1.00 93.94 78 ALA A C 1
ATOM 615 O O . ALA A 1 78 ? -4.811 -9.506 -9.998 1.00 93.94 78 ALA A O 1
ATOM 616 N N . ASP A 1 79 ? -3.554 -9.133 -8.167 1.00 94.19 79 ASP A N 1
ATOM 617 C CA . ASP A 1 79 ? -4.567 -9.435 -7.165 1.00 94.19 79 ASP A CA 1
ATOM 618 C C . ASP A 1 79 ? -5.087 -8.130 -6.551 1.00 94.19 79 ASP A C 1
ATOM 620 O O . ASP A 1 79 ? -4.421 -7.501 -5.725 1.00 94.19 79 ASP A O 1
ATOM 624 N N . GLU A 1 80 ? -6.285 -7.719 -6.965 1.00 94.81 80 GLU A N 1
ATOM 625 C CA . GLU A 1 80 ? -6.916 -6.484 -6.491 1.00 94.81 80 GLU A CA 1
ATOM 626 C C . GLU A 1 80 ? -7.466 -6.585 -5.062 1.00 94.81 80 GLU A C 1
ATOM 628 O O . GLU A 1 80 ? -7.787 -5.554 -4.471 1.00 94.81 80 GLU A O 1
ATOM 633 N N . SER A 1 81 ? -7.488 -7.774 -4.445 1.00 94.69 81 SER A N 1
ATOM 634 C CA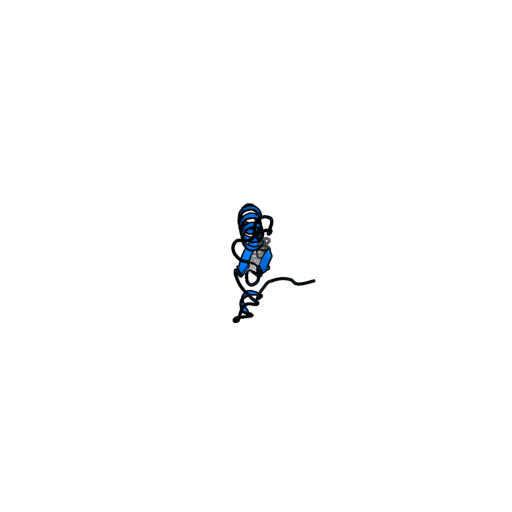 . SER A 1 81 ? -7.862 -7.910 -3.026 1.00 94.69 81 SER A CA 1
ATOM 635 C C . SER A 1 81 ? -6.907 -7.156 -2.091 1.00 94.69 81 SER A C 1
ATOM 637 O O . SER A 1 81 ? -7.244 -6.828 -0.951 1.00 94.69 81 SER A O 1
ATOM 639 N N . VAL A 1 82 ? -5.722 -6.761 -2.576 1.00 94.19 82 VAL A N 1
ATOM 640 C CA . VAL A 1 82 ? -4.834 -5.841 -1.855 1.00 94.19 82 VAL A CA 1
ATOM 641 C C . VAL A 1 82 ? -5.512 -4.505 -1.527 1.00 94.19 82 VAL A C 1
ATOM 643 O O . VAL A 1 82 ? -5.114 -3.852 -0.563 1.00 94.19 82 VAL A O 1
ATOM 646 N N . PHE A 1 83 ? -6.557 -4.112 -2.257 1.00 93.81 83 PHE A N 1
ATOM 647 C CA . PHE A 1 83 ? -7.342 -2.909 -1.987 1.00 93.81 83 PHE A CA 1
ATOM 648 C C . PHE A 1 83 ? -8.473 -3.126 -0.974 1.00 93.81 83 PHE A C 1
ATOM 650 O O . PHE A 1 83 ? -9.044 -2.147 -0.495 1.00 93.81 83 PHE A O 1
ATOM 657 N N . ASP A 1 84 ? -8.764 -4.367 -0.575 1.00 92.94 84 ASP A N 1
ATOM 658 C CA . ASP A 1 84 ? -9.836 -4.660 0.377 1.00 92.94 84 ASP A CA 1
ATOM 659 C C . ASP A 1 84 ? -9.613 -3.918 1.699 1.00 92.94 84 ASP A C 1
ATOM 661 O O . ASP A 1 84 ? -8.510 -3.908 2.260 1.00 92.94 84 ASP A O 1
ATOM 665 N N . GLY A 1 85 ? -10.666 -3.258 2.184 1.00 89.06 85 GLY A N 1
ATOM 666 C CA . GLY A 1 85 ? -10.634 -2.453 3.408 1.00 89.06 85 GLY A CA 1
ATOM 667 C C . GLY A 1 85 ? -9.948 -1.089 3.271 1.00 89.06 85 GLY A C 1
ATOM 668 O O . GLY A 1 85 ? -10.015 -0.283 4.200 1.00 89.06 85 GLY A O 1
ATOM 669 N N . ALA A 1 86 ? -9.332 -0.777 2.128 1.00 90.50 86 ALA A N 1
ATOM 670 C CA . ALA A 1 86 ? -8.819 0.560 1.873 1.00 90.50 86 ALA A CA 1
ATOM 671 C C . ALA A 1 86 ? -9.956 1.518 1.510 1.00 90.50 86 ALA A C 1
ATOM 673 O O . ALA A 1 86 ? -10.856 1.194 0.737 1.00 90.50 86 ALA A O 1
ATOM 674 N N . LYS A 1 87 ? -9.912 2.730 2.068 1.00 79.94 87 LYS A N 1
ATOM 675 C CA . LYS A 1 87 ? -10.849 3.796 1.704 1.00 79.94 87 LYS A CA 1
ATOM 676 C C . LYS A 1 87 ? -10.247 4.606 0.557 1.00 79.94 87 LYS A C 1
ATOM 678 O O . LYS A 1 87 ? -9.182 5.191 0.730 1.00 79.94 87 LYS A O 1
ATOM 683 N N . ALA A 1 88 ? -10.934 4.651 -0.580 1.00 72.69 88 ALA A N 1
ATOM 684 C CA . ALA A 1 88 ? -10.653 5.584 -1.671 1.00 72.69 88 ALA A CA 1
ATOM 685 C C . ALA A 1 88 ? -11.594 6.801 -1.573 1.00 72.69 88 ALA A C 1
ATOM 687 O O . ALA A 1 88 ? -12.715 6.666 -1.074 1.00 72.69 88 ALA A O 1
ATOM 688 N N . LEU A 1 89 ? -11.126 7.973 -2.012 1.00 52.31 89 LEU A N 1
ATOM 689 C CA . LEU A 1 89 ? -11.919 9.201 -2.168 1.00 52.31 89 LEU A CA 1
ATOM 690 C C . LEU A 1 89 ? -12.169 9.473 -3.650 1.00 52.31 89 LEU A C 1
ATOM 692 O O . LEU A 1 89 ? -11.223 9.242 -4.437 1.00 52.31 89 LEU A O 1
#

Foldseek 3Di:
DVVVVVVVVVVVVVVVVVPPDPPPPPPQQAEAEDEQAADPDPPDPPDDRSLVVLVVVQVVQVVDPSHHYDYHNHPDDPDPCSCPPHDDD

Solvent-accessible surface area (backbone atoms only — not comparable to full-atom values): 5724 Å² total; per-residue (Å²): 124,72,66,61,59,56,53,54,54,56,55,56,55,62,60,62,67,72,70,72,65,82,77,76,71,74,72,74,54,48,42,42,82,43,76,44,32,64,84,88,72,82,93,50,90,89,63,81,61,53,52,59,51,48,52,51,48,41,62,55,42,62,73,39,85,62,40,42,60,44,79,38,74,36,56,83,66,91,62,65,70,79,51,65,85,44,82,85,134

Nearest PDB structures (foldseek):
  6zng-assembly1_B  TM=4.556E-01  e=8.926E+00  Bdellovibrio bacteriovorus HD100
  6znj-assembly1_B  TM=3.771E-01  e=6.808E+00  Bdellovibrio bacteriovorus HD100

pLDDT: mean 79.62, std 17.05, range [52.31, 98.06]

Sequence (89 aa):
MISFVRFLCCLSILISITFTAPFSRAEDSRKIILIAGEVKEVDRVGHHDYLGGCRLMQALLKQTSEVEPVLVEKDWPADESVFDGAKAL